Protein AF-A0A3B9X846-F1 (afdb_monomer_lite)

Sequence (72 aa):
MSKDTSVTDAVTAAIIILEDSPYFNAGKGAVFNRGGKNELDAVIMQGKELQVGAVASVTKVKKSILAAAAVM

Structure (mmCIF, N/CA/C/O backbone):
data_AF-A0A3B9X846-F1
#
_entry.id   AF-A0A3B9X846-F1
#
loop_
_atom_site.group_PDB
_atom_site.id
_atom_site.type_symbol
_atom_site.label_atom_id
_atom_site.label_alt_id
_atom_site.label_comp_id
_atom_site.label_asym_id
_atom_site.label_entity_id
_atom_site.label_seq_id
_atom_site.pdbx_PDB_ins_code
_atom_site.Cartn_x
_atom_site.Cartn_y
_atom_site.Cartn_z
_atom_site.occupancy
_atom_site.B_iso_or_equiv
_atom_site.auth_seq_id
_atom_site.auth_comp_id
_atom_site.auth_asym_id
_atom_site.auth_atom_id
_atom_site.pdbx_PDB_model_num
ATOM 1 N N . MET A 1 1 ? -18.395 12.740 0.963 1.00 57.00 1 MET A N 1
ATOM 2 C CA . MET A 1 1 ? -18.379 11.485 1.743 1.00 57.00 1 MET A CA 1
ATOM 3 C C . MET A 1 1 ? -19.752 11.325 2.366 1.00 57.00 1 MET A C 1
ATOM 5 O O . MET A 1 1 ? -20.225 12.280 2.972 1.00 57.00 1 MET A O 1
ATOM 9 N N . SER A 1 2 ? -20.429 10.199 2.137 1.00 60.78 2 SER A N 1
ATOM 10 C CA . SER A 1 2 ? -21.664 9.872 2.860 1.00 60.78 2 SER A CA 1
ATOM 11 C C . SER A 1 2 ? -21.358 9.705 4.347 1.00 60.78 2 SER A C 1
ATOM 13 O O . SER A 1 2 ? -20.238 9.348 4.709 1.00 60.78 2 SER A O 1
ATOM 15 N N . LYS A 1 3 ? -22.348 9.962 5.205 1.00 62.62 3 LYS A N 1
ATOM 16 C CA . LYS A 1 3 ? -22.213 9.926 6.671 1.00 62.62 3 LYS A CA 1
ATOM 17 C C . LYS A 1 3 ? -21.759 8.562 7.226 1.00 62.62 3 LYS A C 1
ATOM 19 O O . LYS A 1 3 ? -21.279 8.519 8.351 1.00 62.62 3 LYS A O 1
ATOM 24 N N . ASP A 1 4 ? -21.863 7.502 6.421 1.00 73.69 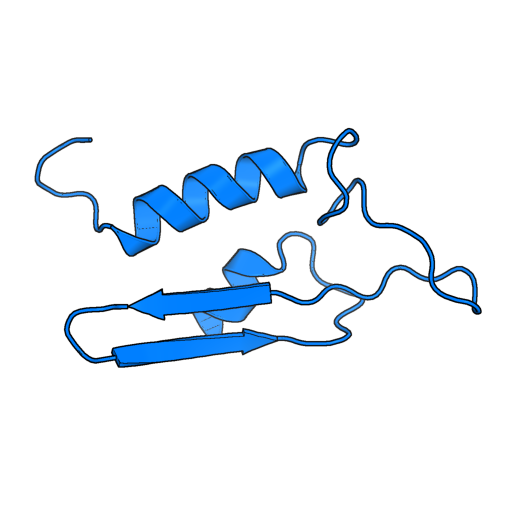4 ASP A N 1
ATOM 25 C CA . ASP A 1 4 ? -21.604 6.110 6.812 1.00 73.69 4 ASP A CA 1
ATOM 26 C C . ASP A 1 4 ? -20.224 5.566 6.393 1.00 73.69 4 ASP A C 1
ATOM 28 O O . ASP A 1 4 ? -19.892 4.430 6.713 1.00 73.69 4 ASP A O 1
ATOM 32 N N . THR A 1 5 ? -19.402 6.338 5.671 1.00 80.25 5 THR A N 1
ATOM 33 C CA . THR A 1 5 ?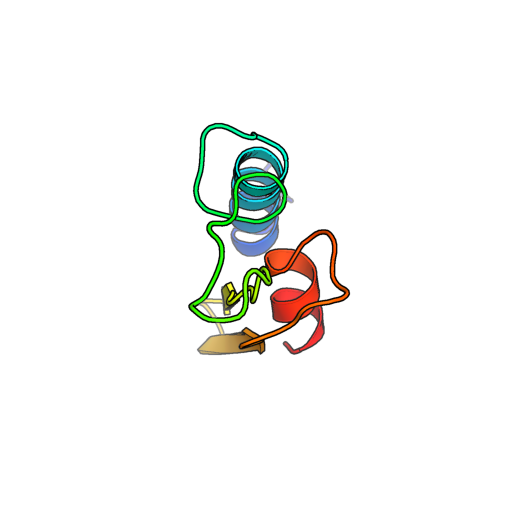 -18.048 5.897 5.283 1.00 80.25 5 THR A CA 1
ATOM 34 C C . THR A 1 5 ? -17.047 6.282 6.365 1.00 80.25 5 THR A C 1
ATOM 36 O O . THR A 1 5 ? -16.954 7.461 6.719 1.00 80.25 5 THR A O 1
ATOM 39 N N . SER A 1 6 ? -16.270 5.321 6.878 1.00 90.88 6 SER A N 1
ATOM 40 C CA . SER A 1 6 ? -15.243 5.640 7.869 1.00 90.88 6 SER A CA 1
ATOM 41 C C . SER A 1 6 ? -14.131 6.496 7.246 1.00 90.88 6 SER A C 1
ATOM 43 O O . SER A 1 6 ? -13.855 6.429 6.046 1.00 90.88 6 SER A O 1
ATOM 45 N N . VAL A 1 7 ? -13.467 7.322 8.060 1.00 93.12 7 VAL A N 1
ATOM 46 C CA . VAL A 1 7 ? -12.325 8.132 7.593 1.00 93.12 7 VAL A CA 1
ATOM 47 C C . VAL A 1 7 ? -11.213 7.230 7.048 1.00 93.12 7 VAL A C 1
ATOM 49 O O . VAL A 1 7 ? -10.608 7.554 6.028 1.00 93.12 7 VAL A O 1
ATOM 52 N N . THR A 1 8 ? -11.001 6.072 7.679 1.00 94.88 8 THR A N 1
ATOM 53 C CA . THR A 1 8 ? -10.058 5.036 7.244 1.00 94.88 8 THR A CA 1
ATOM 54 C C . THR A 1 8 ? -10.410 4.466 5.869 1.00 94.88 8 THR A C 1
ATOM 56 O O . THR A 1 8 ? -9.512 4.314 5.043 1.00 94.88 8 THR A O 1
ATOM 59 N N . ASP A 1 9 ? -11.691 4.246 5.558 1.00 94.62 9 ASP A N 1
ATOM 60 C CA . ASP A 1 9 ? -12.107 3.779 4.225 1.00 94.62 9 ASP A CA 1
ATOM 61 C C . ASP A 1 9 ? -11.822 4.831 3.152 1.00 94.62 9 ASP A C 1
ATOM 63 O O . ASP A 1 9 ? -11.338 4.514 2.066 1.00 94.62 9 ASP A O 1
ATOM 67 N N . ALA A 1 10 ? -12.082 6.103 3.461 1.00 95.75 10 ALA A N 1
ATOM 68 C CA . ALA A 1 10 ? -11.874 7.194 2.518 1.00 95.75 10 ALA A CA 1
ATOM 69 C C . ALA A 1 10 ? -10.392 7.405 2.178 1.00 95.75 10 ALA A C 1
ATOM 71 O O . ALA A 1 10 ? -10.048 7.536 1.001 1.00 95.75 10 ALA A O 1
ATOM 72 N N . VAL A 1 11 ? -9.504 7.401 3.180 1.00 96.94 11 VAL A N 1
ATOM 73 C CA . VAL A 1 11 ? -8.057 7.513 2.927 1.00 96.94 11 VAL A CA 1
ATOM 74 C C . VAL A 1 11 ? -7.513 6.267 2.229 1.00 96.94 11 VAL A C 1
ATOM 76 O O . VAL A 1 11 ? -6.704 6.395 1.313 1.00 96.94 11 VAL A O 1
ATOM 79 N N . THR A 1 12 ? -8.012 5.074 2.574 1.00 97.50 12 THR A N 1
ATOM 80 C CA . THR A 1 12 ? -7.643 3.820 1.898 1.00 97.50 12 THR A CA 1
ATOM 81 C C . THR A 1 12 ? -8.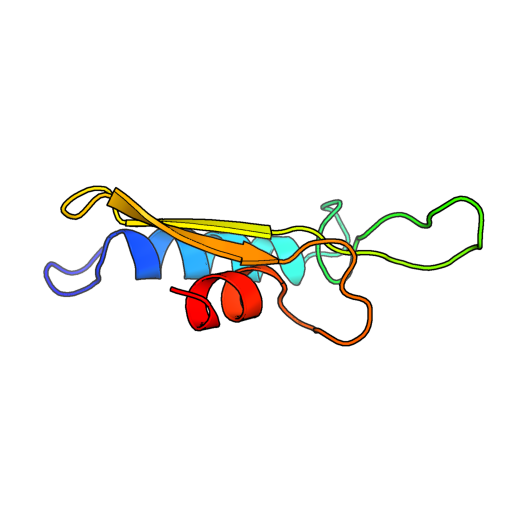015 3.869 0.419 1.00 97.50 12 THR A C 1
ATOM 83 O O . THR A 1 12 ? -7.180 3.581 -0.435 1.00 97.50 12 THR A O 1
ATOM 86 N N . ALA A 1 13 ? -9.236 4.302 0.091 1.00 97.44 13 ALA A N 1
ATOM 87 C CA . ALA A 1 13 ? -9.690 4.441 -1.290 1.00 97.44 13 ALA A CA 1
ATOM 88 C C . ALA A 1 13 ? -8.840 5.447 -2.085 1.00 97.44 13 ALA A C 1
ATOM 90 O O . ALA A 1 13 ? -8.469 5.171 -3.226 1.00 97.44 13 ALA A O 1
ATOM 91 N N . ALA A 1 14 ? -8.481 6.583 -1.479 1.00 98.12 14 ALA A N 1
ATOM 92 C CA . ALA A 1 14 ? -7.598 7.562 -2.108 1.00 98.12 14 ALA A CA 1
ATOM 93 C C . ALA A 1 14 ? -6.211 6.969 -2.408 1.00 98.12 14 ALA A C 1
ATOM 95 O O . ALA A 1 14 ? -5.699 7.121 -3.517 1.00 98.12 14 ALA A O 1
ATOM 96 N N . ILE A 1 15 ? -5.620 6.239 -1.458 1.00 98.31 15 ILE A N 1
ATOM 97 C CA . ILE A 1 15 ? -4.301 5.622 -1.637 1.00 98.31 15 ILE A CA 1
ATOM 98 C C . ILE A 1 15 ? -4.348 4.503 -2.685 1.00 98.31 15 ILE A C 1
ATOM 100 O O . ILE A 1 15 ? -3.419 4.395 -3.479 1.00 98.31 15 ILE A O 1
ATOM 104 N N . ILE A 1 16 ? -5.434 3.728 -2.777 1.00 98.50 16 ILE A N 1
ATOM 105 C CA . ILE A 1 16 ? -5.597 2.705 -3.827 1.00 98.50 16 ILE A CA 1
ATOM 106 C C . ILE A 1 16 ? -5.497 3.320 -5.228 1.00 98.50 16 ILE A C 1
ATOM 108 O O . ILE A 1 16 ? -4.843 2.731 -6.093 1.00 98.50 16 ILE A O 1
ATOM 112 N N . ILE A 1 17 ? -6.101 4.497 -5.440 1.00 98.50 17 ILE A N 1
ATOM 113 C CA . ILE A 1 17 ? -6.016 5.240 -6.709 1.00 98.50 17 ILE A CA 1
ATOM 114 C C . ILE A 1 17 ? -4.564 5.643 -6.992 1.00 98.50 17 ILE A C 1
ATOM 116 O O . ILE A 1 17 ? -4.087 5.475 -8.116 1.00 98.50 17 ILE A O 1
ATOM 120 N N . LEU A 1 18 ? -3.842 6.132 -5.979 1.00 98.50 18 LEU A N 1
ATOM 121 C CA . LEU A 1 18 ? -2.428 6.493 -6.113 1.00 98.50 18 LEU A CA 1
ATOM 122 C C . LEU A 1 18 ? -1.553 5.268 -6.412 1.00 98.50 18 LEU A C 1
ATOM 124 O O . LEU A 1 18 ? -0.715 5.333 -7.302 1.00 98.50 18 LEU A O 1
ATOM 128 N N . GLU A 1 19 ? -1.791 4.135 -5.749 1.00 98.50 19 GLU A N 1
ATOM 129 C CA . GLU A 1 19 ? -1.079 2.874 -5.990 1.00 98.50 19 GLU A CA 1
ATOM 130 C C . GLU A 1 19 ? -1.381 2.262 -7.373 1.00 98.50 19 GLU A C 1
ATOM 132 O O . GLU A 1 19 ? -0.575 1.483 -7.882 1.00 98.50 19 GLU A O 1
ATOM 137 N N . ASP A 1 20 ? -2.548 2.527 -7.977 1.00 98.38 20 ASP A N 1
ATOM 138 C CA . ASP A 1 20 ? -2.868 2.090 -9.353 1.00 98.38 20 ASP A CA 1
ATOM 139 C C . ASP A 1 20 ? -2.252 2.999 -10.418 1.00 98.38 20 ASP A C 1
ATOM 141 O O . ASP A 1 20 ? -2.036 2.572 -11.559 1.00 98.38 20 ASP A O 1
ATOM 145 N N . SER A 1 21 ? -1.979 4.249 -10.060 1.00 98.06 21 SER A N 1
ATOM 146 C CA . SER A 1 21 ? -1.417 5.224 -10.974 1.00 98.06 21 SER A CA 1
ATOM 147 C C . SER A 1 21 ? 0.089 4.987 -11.149 1.00 98.06 21 SER A C 1
ATOM 149 O O . SER A 1 21 ? 0.842 5.003 -10.178 1.00 98.06 21 SER A O 1
ATOM 151 N N . PRO A 1 22 ? 0.577 4.820 -12.392 1.00 97.50 22 PRO A N 1
ATOM 152 C CA . PRO A 1 22 ? 2.007 4.666 -12.654 1.00 97.50 22 PRO A CA 1
ATOM 153 C C . PRO A 1 22 ? 2.801 5.963 -12.425 1.00 97.50 22 PRO A C 1
ATOM 155 O O . PRO A 1 22 ? 4.022 5.950 -12.523 1.00 97.50 22 PRO A O 1
ATOM 158 N N . TYR A 1 23 ? 2.122 7.084 -12.163 1.00 98.19 23 TYR A N 1
ATOM 159 C CA . TYR A 1 23 ? 2.744 8.396 -11.980 1.00 98.19 23 TYR A CA 1
ATOM 160 C C . TYR A 1 23 ? 3.169 8.678 -10.534 1.00 98.19 23 TYR A C 1
ATOM 162 O O . TYR A 1 23 ? 3.822 9.689 -10.286 1.00 98.19 23 TYR A O 1
ATOM 170 N N . PHE A 1 24 ? 2.808 7.811 -9.583 1.00 98.31 24 PHE A N 1
ATOM 171 C CA . PHE A 1 24 ? 3.201 7.943 -8.183 1.00 98.31 24 PHE A CA 1
ATOM 172 C C . PHE A 1 24 ? 4.132 6.806 -7.779 1.00 98.31 24 PHE A C 1
ATOM 174 O O . PHE A 1 24 ? 3.962 5.667 -8.206 1.00 98.31 24 PHE A O 1
ATOM 181 N N . ASN A 1 25 ? 5.094 7.114 -6.910 1.00 97.94 25 ASN A N 1
ATOM 182 C CA . ASN A 1 25 ? 6.017 6.131 -6.349 1.00 97.94 25 ASN A CA 1
ATOM 183 C C . ASN A 1 25 ? 5.335 5.287 -5.255 1.00 97.94 25 ASN A C 1
ATOM 185 O O . ASN A 1 25 ? 5.633 5.419 -4.070 1.00 97.94 25 ASN A O 1
ATOM 189 N N . ALA A 1 26 ? 4.363 4.476 -5.659 1.00 97.81 26 ALA A N 1
ATOM 190 C CA . ALA A 1 26 ? 3.641 3.526 -4.827 1.00 97.81 26 ALA A CA 1
ATOM 191 C C . ALA A 1 26 ? 3.022 2.447 -5.727 1.00 97.81 26 ALA A C 1
ATOM 193 O O . ALA A 1 26 ? 2.706 2.712 -6.888 1.00 97.81 26 ALA A O 1
ATOM 194 N N . GLY A 1 27 ? 2.825 1.232 -5.205 1.00 97.12 27 GLY A N 1
ATOM 195 C CA . GLY A 1 27 ? 2.179 0.141 -5.942 1.00 97.12 27 GLY A CA 1
ATOM 196 C C . GLY A 1 27 ? 2.763 -0.068 -7.347 1.00 97.12 27 GLY A C 1
ATOM 197 O O . GLY A 1 27 ? 3.919 -0.459 -7.503 1.00 97.12 27 GLY A O 1
ATOM 198 N N . LYS A 1 28 ? 1.961 0.205 -8.383 1.00 96.50 28 LYS A N 1
ATOM 199 C CA . LYS A 1 28 ? 2.335 0.033 -9.796 1.00 96.50 28 LYS A CA 1
ATOM 200 C C . LYS A 1 28 ? 3.495 0.932 -10.238 1.00 96.50 28 LYS A C 1
ATOM 202 O O . LYS A 1 28 ? 4.275 0.507 -11.085 1.00 96.50 28 LYS A O 1
ATOM 207 N N . GLY A 1 29 ? 3.585 2.153 -9.714 1.00 96.62 29 GLY A N 1
ATOM 208 C CA . GLY A 1 29 ? 4.633 3.119 -10.063 1.00 96.62 29 GLY A CA 1
ATOM 209 C C . GLY A 1 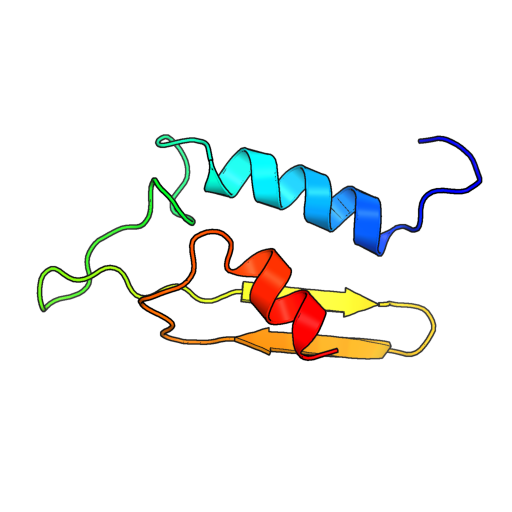29 ? 5.855 3.067 -9.144 1.00 96.62 29 GLY A C 1
ATOM 210 O O . GLY A 1 29 ? 6.688 3.970 -9.189 1.00 96.62 29 GLY A O 1
ATOM 211 N N . ALA A 1 30 ? 5.961 2.043 -8.292 1.00 97.94 30 ALA A N 1
ATOM 212 C CA . ALA A 1 30 ? 7.052 1.927 -7.338 1.00 97.94 30 ALA A CA 1
ATOM 213 C C . ALA A 1 30 ? 8.425 1.848 -8.017 1.00 97.94 30 ALA A C 1
ATOM 215 O O . ALA A 1 30 ? 8.615 1.144 -9.014 1.00 97.94 30 ALA A O 1
ATOM 216 N N . VAL A 1 31 ? 9.380 2.565 -7.432 1.00 97.94 31 VAL A N 1
ATOM 217 C CA . VAL A 1 31 ? 10.783 2.546 -7.841 1.00 97.94 31 VAL A CA 1
ATOM 218 C C . VAL A 1 31 ? 11.457 1.223 -7.489 1.00 97.94 31 VAL A C 1
ATOM 220 O O . VAL A 1 31 ? 11.068 0.516 -6.558 1.00 97.94 31 VAL A O 1
ATOM 223 N N . PHE A 1 32 ? 12.531 0.931 -8.215 1.00 98.12 32 P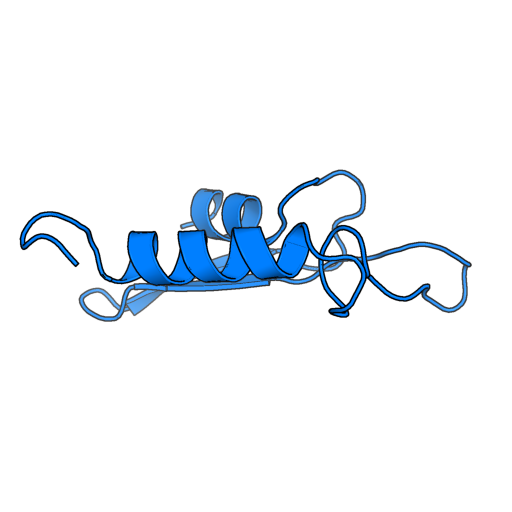HE A N 1
ATOM 224 C CA . PHE A 1 32 ? 13.373 -0.224 -7.955 1.00 98.12 32 PHE A CA 1
ATOM 225 C C . PHE A 1 32 ? 14.396 0.068 -6.854 1.00 98.12 32 PHE A C 1
ATOM 227 O O . PHE A 1 32 ? 15.039 1.119 -6.836 1.00 98.12 32 PHE A O 1
ATOM 234 N N . ASN A 1 33 ? 14.606 -0.906 -5.975 1.00 97.75 33 ASN A N 1
ATOM 235 C CA . ASN A 1 33 ? 15.736 -0.934 -5.059 1.00 97.75 33 ASN A CA 1
ATOM 236 C C . ASN A 1 33 ? 17.049 -1.258 -5.804 1.00 97.75 33 ASN A C 1
ATOM 238 O O . ASN A 1 33 ? 17.071 -1.530 -7.008 1.00 97.75 33 ASN A O 1
ATOM 242 N N . ARG A 1 34 ? 18.172 -1.302 -5.072 1.00 97.81 34 ARG A N 1
ATOM 243 C CA . ARG A 1 34 ? 19.498 -1.628 -5.637 1.00 97.81 34 ARG A CA 1
ATOM 244 C C . ARG A 1 34 ? 19.542 -2.979 -6.369 1.00 97.81 34 ARG A C 1
ATOM 246 O O . ARG A 1 34 ? 20.357 -3.155 -7.267 1.00 97.81 34 ARG A O 1
ATOM 253 N N . GLY A 1 35 ? 18.696 -3.930 -5.978 1.00 97.56 35 GLY A N 1
ATOM 254 C CA . GLY A 1 35 ? 18.583 -5.250 -6.596 1.00 97.56 35 GLY A CA 1
ATOM 255 C C . GLY A 1 35 ? 17.628 -5.311 -7.790 1.00 97.56 35 GLY A C 1
ATOM 256 O O . GLY A 1 35 ? 17.340 -6.412 -8.254 1.00 97.56 35 GLY A O 1
ATOM 257 N N . GLY A 1 36 ? 17.103 -4.175 -8.262 1.00 97.44 36 GLY A N 1
ATOM 258 C CA . GLY A 1 36 ? 16.146 -4.143 -9.366 1.00 97.44 36 GLY A CA 1
ATOM 259 C C . GLY A 1 36 ? 14.772 -4.705 -8.993 1.00 97.44 36 GLY A C 1
ATOM 260 O O . GLY A 1 36 ? 14.065 -5.206 -9.864 1.00 97.44 36 GLY A O 1
ATOM 261 N N . LYS A 1 37 ? 14.393 -4.672 -7.708 1.00 97.38 37 LYS A N 1
ATOM 262 C CA . LYS A 1 37 ? 13.094 -5.151 -7.212 1.00 97.38 37 LYS A CA 1
ATOM 263 C C . LYS A 1 37 ? 12.286 -4.016 -6.602 1.00 97.38 37 LYS A C 1
ATOM 265 O O . LYS A 1 37 ? 12.860 -3.095 -6.031 1.00 97.38 37 LYS A O 1
ATOM 270 N N . ASN A 1 38 ? 10.966 -4.137 -6.665 1.00 97.69 38 ASN A N 1
ATOM 271 C CA . ASN A 1 38 ? 10.067 -3.243 -5.946 1.00 97.69 38 ASN A CA 1
ATOM 272 C C . ASN A 1 38 ? 9.796 -3.829 -4.562 1.00 97.69 38 ASN A C 1
ATOM 274 O O . ASN A 1 38 ? 9.356 -4.974 -4.443 1.00 97.69 38 ASN A O 1
ATOM 278 N N . GLU A 1 39 ? 10.060 -3.031 -3.538 1.00 98.38 39 GLU A N 1
ATOM 279 C CA . GLU A 1 39 ? 9.760 -3.312 -2.137 1.00 98.38 39 GLU A CA 1
ATOM 280 C C . GLU A 1 39 ? 8.833 -2.200 -1.659 1.00 98.38 39 GLU A C 1
ATOM 282 O O . GLU A 1 39 ? 9.156 -1.021 -1.803 1.00 98.38 39 GLU A O 1
ATOM 287 N N . LEU A 1 40 ? 7.643 -2.576 -1.194 1.00 98.44 40 LEU A N 1
ATOM 288 C CA . LEU A 1 40 ? 6.590 -1.629 -0.8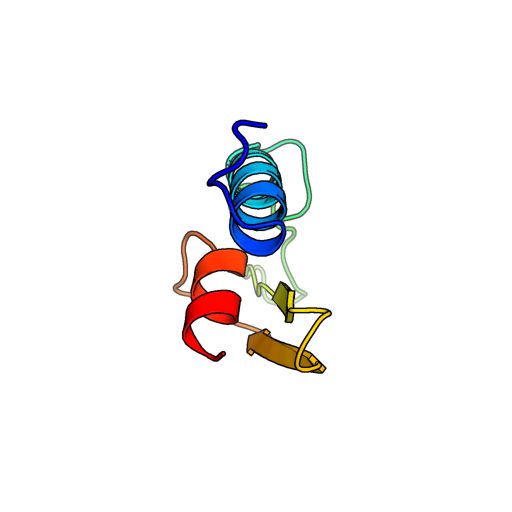44 1.00 98.44 40 LEU A CA 1
ATOM 289 C C . LEU A 1 40 ? 6.435 -1.536 0.670 1.00 98.44 40 LEU A C 1
ATOM 291 O O . LEU A 1 40 ? 6.403 -2.558 1.362 1.00 98.44 40 LEU A O 1
ATOM 295 N N . ASP A 1 41 ? 6.241 -0.308 1.136 1.00 98.50 41 ASP A N 1
ATOM 296 C CA . ASP A 1 41 ? 5.928 0.026 2.519 1.00 98.50 41 ASP A CA 1
ATOM 297 C C . ASP A 1 41 ? 4.585 0.761 2.557 1.00 98.50 41 ASP A C 1
ATOM 299 O O . ASP A 1 41 ? 4.297 1.593 1.692 1.00 98.50 41 ASP A O 1
ATOM 303 N N . ALA A 1 42 ? 3.757 0.471 3.558 1.00 98.50 42 ALA A N 1
ATOM 304 C CA . ALA A 1 42 ? 2.515 1.200 3.789 1.00 98.50 42 ALA A CA 1
ATOM 305 C C . ALA A 1 42 ? 2.101 1.149 5.260 1.00 98.50 42 ALA A C 1
ATOM 307 O O . ALA A 1 42 ? 2.364 0.173 5.963 1.00 98.50 42 ALA A O 1
ATOM 308 N N . VAL A 1 43 ? 1.402 2.193 5.704 1.00 98.25 43 VAL A N 1
ATOM 309 C CA . VAL A 1 43 ? 0.856 2.317 7.058 1.00 98.25 43 VAL A CA 1
ATOM 310 C C . VAL A 1 43 ? -0.513 2.986 7.012 1.00 98.25 43 VAL A C 1
ATOM 312 O O . VAL A 1 43 ? -0.741 3.899 6.216 1.00 98.25 43 VAL A O 1
ATOM 315 N N . ILE A 1 44 ? -1.418 2.542 7.880 1.00 97.81 44 ILE A N 1
ATOM 316 C CA . ILE A 1 44 ? -2.704 3.187 8.135 1.00 97.81 44 ILE A CA 1
ATOM 317 C C . ILE A 1 44 ? -2.957 3.274 9.639 1.00 97.81 44 ILE A C 1
ATOM 319 O O . ILE A 1 44 ? -2.593 2.373 10.391 1.00 97.81 44 ILE A O 1
ATOM 323 N N . MET A 1 45 ? -3.576 4.372 10.070 1.00 97.69 45 MET A N 1
ATOM 324 C CA . MET A 1 45 ? -3.910 4.627 11.467 1.00 97.69 45 MET A CA 1
ATOM 325 C C . MET A 1 45 ? -5.374 5.045 11.602 1.00 97.69 45 MET A C 1
ATOM 327 O O . MET A 1 45 ? -5.842 5.951 10.908 1.00 97.69 45 MET A O 1
ATOM 331 N N . GLN A 1 46 ? -6.081 4.418 12.538 1.00 96.00 46 GLN A N 1
ATOM 332 C CA . GLN A 1 46 ? -7.420 4.800 12.968 1.00 96.00 46 GLN A CA 1
ATOM 333 C C . GLN A 1 46 ? -7.294 5.719 14.194 1.00 96.00 46 GLN A C 1
ATOM 335 O O . GLN A 1 46 ? -6.777 5.328 15.237 1.00 96.00 46 GLN A O 1
ATOM 340 N N . GLY A 1 47 ? -7.732 6.974 14.065 1.00 94.56 47 GLY A N 1
ATOM 341 C CA . GLY A 1 47 ? -7.437 8.019 15.057 1.00 94.56 47 GLY A CA 1
ATOM 342 C C . GLY A 1 47 ? -8.255 7.993 16.358 1.00 94.56 47 GLY A C 1
ATOM 343 O O . GLY A 1 47 ? -7.859 8.633 17.323 1.00 94.56 47 GLY A O 1
ATOM 344 N N . LYS A 1 48 ? -9.388 7.285 16.410 1.00 92.50 48 LYS A N 1
ATOM 345 C CA . LYS A 1 48 ? -10.261 7.195 17.595 1.00 92.50 48 LYS A CA 1
ATOM 346 C C . LYS A 1 48 ? -9.690 6.256 18.661 1.00 92.50 48 LYS A C 1
ATOM 348 O O . LYS A 1 48 ? -9.739 6.579 19.841 1.00 92.50 48 LYS A O 1
ATOM 353 N N . GLU A 1 49 ? -9.180 5.103 18.242 1.00 93.75 49 GLU A N 1
ATOM 354 C CA . GLU A 1 49 ? -8.630 4.056 19.118 1.00 93.75 49 GLU A CA 1
ATOM 355 C C . GLU A 1 49 ? -7.109 3.934 18.993 1.00 93.75 49 GLU A C 1
ATOM 357 O O . GLU A 1 49 ? -6.494 3.119 19.672 1.00 93.75 49 GLU A O 1
ATOM 362 N N . LEU A 1 50 ? -6.501 4.765 18.139 1.00 95.19 50 LEU A N 1
ATOM 363 C CA . LEU A 1 50 ? -5.066 4.778 17.852 1.00 95.19 50 LEU A CA 1
ATOM 364 C C . LEU A 1 50 ? -4.544 3.429 17.333 1.00 95.19 50 LEU A C 1
ATOM 366 O O . LEU A 1 50 ? -3.356 3.137 17.454 1.00 95.19 50 LEU A O 1
ATOM 370 N N . GLN A 1 51 ? -5.422 2.614 16.742 1.00 97.06 51 GLN A N 1
ATOM 371 C CA . GLN A 1 51 ? -5.032 1.368 16.093 1.00 97.06 51 GLN A CA 1
ATOM 372 C C . GLN A 1 51 ? -4.228 1.668 14.826 1.00 97.06 51 GLN A C 1
ATOM 374 O O . GLN A 1 51 ? -4.540 2.605 14.085 1.00 97.06 51 GLN A O 1
ATOM 379 N N . VAL A 1 52 ? -3.186 0.876 14.586 1.00 97.62 52 VAL A N 1
ATOM 380 C CA . VAL A 1 52 ? -2.258 1.048 13.467 1.00 97.62 52 VAL A CA 1
ATOM 381 C C . VAL A 1 52 ? -1.993 -0.307 12.833 1.00 97.62 52 VAL A C 1
ATOM 383 O O . VAL A 1 52 ? -1.683 -1.268 13.532 1.00 97.62 52 VAL A O 1
ATOM 386 N N . GLY A 1 53 ? -2.044 -0.348 11.507 1.00 98.12 53 GLY A N 1
ATOM 387 C CA . GLY A 1 53 ? -1.583 -1.476 10.710 1.00 98.12 53 GLY A CA 1
ATOM 388 C C . GLY A 1 53 ? -0.485 -1.025 9.753 1.00 98.12 53 GLY A C 1
ATOM 389 O O . GLY A 1 53 ? -0.564 0.061 9.171 1.00 98.12 53 GLY A O 1
ATOM 390 N N . ALA A 1 54 ? 0.566 -1.829 9.610 1.00 98.44 54 ALA A N 1
ATOM 391 C CA . ALA A 1 54 ? 1.716 -1.494 8.780 1.00 98.44 54 ALA A CA 1
ATOM 392 C C . ALA A 1 54 ? 2.332 -2.738 8.140 1.00 98.44 54 ALA A C 1
ATOM 394 O O . ALA A 1 54 ? 2.353 -3.819 8.728 1.00 98.44 54 ALA A O 1
ATOM 395 N N . VAL A 1 55 ? 2.881 -2.557 6.943 1.00 98.50 55 VAL A N 1
ATOM 396 C CA . VAL A 1 55 ? 3.724 -3.537 6.256 1.00 98.50 55 VAL A CA 1
ATOM 397 C C . VAL A 1 55 ? 4.974 -2.844 5.733 1.00 98.50 55 VAL A C 1
ATOM 399 O O . VAL A 1 55 ? 4.926 -1.669 5.366 1.00 98.50 55 VAL A O 1
ATOM 402 N N . ALA A 1 56 ? 6.082 -3.579 5.680 1.00 98.31 56 ALA A N 1
ATOM 403 C CA . ALA A 1 56 ? 7.342 -3.079 5.151 1.00 98.31 56 ALA A CA 1
ATOM 404 C C . ALA A 1 56 ? 8.028 -4.131 4.274 1.00 98.31 56 ALA A C 1
ATOM 406 O O . ALA A 1 56 ? 7.933 -5.333 4.538 1.00 98.31 56 ALA A O 1
ATOM 407 N N . SER A 1 57 ? 8.721 -3.667 3.238 1.00 97.62 57 SER A N 1
ATOM 408 C CA . SER A 1 57 ? 9.492 -4.453 2.274 1.00 97.62 57 SER A CA 1
ATOM 409 C C . SER A 1 57 ? 8.708 -5.616 1.652 1.00 97.62 57 SER A C 1
ATOM 411 O O . SER A 1 57 ? 9.267 -6.671 1.339 1.00 97.62 57 SER A O 1
ATOM 413 N N . VAL A 1 58 ? 7.394 -5.449 1.453 1.00 98.06 58 VAL A N 1
ATOM 414 C CA . VAL A 1 58 ? 6.570 -6.488 0.821 1.00 98.06 58 VAL A CA 1
ATOM 415 C C . VAL A 1 58 ? 6.740 -6.453 -0.694 1.00 98.06 58 VAL A C 1
ATOM 417 O O . VAL A 1 58 ? 6.789 -5.395 -1.313 1.00 98.06 58 VAL A O 1
ATOM 420 N N . THR A 1 59 ? 6.818 -7.634 -1.306 1.00 97.06 59 THR A N 1
ATOM 421 C CA . THR A 1 59 ? 7.128 -7.780 -2.744 1.00 97.06 59 THR A CA 1
ATOM 422 C C . THR A 1 59 ? 6.019 -8.464 -3.545 1.00 97.06 59 THR A C 1
ATOM 424 O O . THR A 1 59 ? 6.030 -8.441 -4.773 1.00 97.06 59 THR A O 1
ATOM 427 N N . LYS A 1 60 ? 5.045 -9.088 -2.869 1.00 94.69 60 LYS A N 1
ATOM 428 C CA . LYS A 1 60 ? 3.960 -9.877 -3.484 1.00 94.69 60 LYS A CA 1
ATOM 429 C C . LYS A 1 60 ? 2.574 -9.371 -3.085 1.00 94.69 60 LYS A C 1
ATOM 431 O O . LYS A 1 60 ? 1.678 -10.153 -2.785 1.00 94.69 60 LYS A O 1
ATOM 436 N N . VAL A 1 61 ? 2.408 -8.052 -3.065 1.00 94.19 61 VAL A N 1
ATOM 437 C CA . VAL A 1 61 ? 1.153 -7.386 -2.707 1.00 94.19 61 VAL A CA 1
ATOM 438 C C . VAL A 1 61 ? 0.841 -6.341 -3.771 1.00 94.19 61 VAL A C 1
ATOM 440 O O . VAL A 1 61 ? 1.674 -5.494 -4.070 1.00 94.19 61 VAL A O 1
ATOM 443 N N . LYS A 1 62 ? -0.364 -6.393 -4.350 1.00 93.38 62 LYS A N 1
ATOM 444 C CA . LYS A 1 62 ? -0.791 -5.411 -5.362 1.00 93.38 62 LYS A CA 1
ATOM 445 C C . LYS A 1 62 ? -1.114 -4.044 -4.747 1.00 93.38 62 LYS A C 1
ATOM 447 O O . LYS A 1 62 ? -0.938 -3.025 -5.406 1.00 93.38 62 LYS A O 1
ATOM 452 N N . LYS A 1 63 ? -1.629 -4.053 -3.513 1.00 97.62 63 LYS A N 1
ATOM 453 C CA . LYS A 1 63 ? -2.091 -2.884 -2.757 1.00 97.62 63 LYS A CA 1
ATOM 454 C C . LYS A 1 63 ? -1.532 -2.914 -1.344 1.00 97.62 63 LYS A C 1
ATOM 456 O O . LYS A 1 63 ? -2.093 -3.579 -0.472 1.00 97.62 63 LYS A O 1
ATOM 461 N N . SER A 1 64 ? -0.392 -2.265 -1.136 1.00 98.19 64 SER A N 1
ATOM 462 C CA . SER A 1 64 ? 0.290 -2.262 0.158 1.00 98.19 64 SER A CA 1
ATOM 463 C C . SER A 1 64 ? -0.560 -1.614 1.249 1.00 98.19 64 SER A C 1
ATOM 465 O O . SER A 1 64 ? -0.560 -2.118 2.368 1.00 98.19 64 SER A O 1
ATOM 467 N N . ILE A 1 65 ? -1.379 -0.605 0.925 1.00 98.62 65 ILE A N 1
ATOM 468 C CA . ILE A 1 65 ? -2.296 0.003 1.902 1.00 98.62 65 ILE A CA 1
ATOM 469 C C . ILE A 1 65 ? -3.367 -0.968 2.413 1.00 98.62 65 ILE A C 1
ATOM 471 O O . ILE A 1 65 ? -3.696 -0.948 3.594 1.00 98.62 65 ILE A O 1
ATOM 475 N N . LEU A 1 66 ? -3.874 -1.863 1.557 1.00 98.31 66 LEU A N 1
ATOM 476 C CA . LEU A 1 66 ? -4.836 -2.888 1.973 1.00 98.31 66 LEU A CA 1
ATOM 477 C C . LEU A 1 66 ? -4.172 -3.967 2.830 1.00 98.31 66 LEU A C 1
ATOM 479 O O . LEU A 1 66 ? -4.785 -4.456 3.773 1.00 98.31 66 LEU A O 1
ATOM 483 N N . ALA A 1 67 ? -2.918 -4.318 2.534 1.00 98.31 67 ALA A N 1
ATOM 484 C CA . ALA A 1 67 ? -2.157 -5.220 3.391 1.00 98.31 67 ALA A CA 1
ATOM 485 C C . ALA A 1 67 ? -1.869 -4.592 4.760 1.00 98.31 67 ALA A C 1
ATOM 487 O O . ALA A 1 67 ? -2.018 -5.272 5.767 1.00 98.31 67 ALA A O 1
ATOM 488 N N . ALA A 1 68 ? -1.533 -3.299 4.811 1.00 98.44 68 ALA A N 1
ATOM 489 C CA . ALA A 1 68 ? -1.399 -2.562 6.065 1.00 98.44 68 ALA A CA 1
ATOM 490 C C . ALA A 1 68 ? -2.720 -2.543 6.850 1.00 98.44 68 ALA A C 1
ATOM 492 O O . ALA A 1 68 ? -2.720 -2.848 8.035 1.00 98.44 68 ALA A O 1
ATOM 493 N N . ALA A 1 69 ? -3.852 -2.270 6.193 1.00 97.38 69 ALA A N 1
ATOM 494 C CA . ALA A 1 69 ? -5.169 -2.298 6.831 1.00 97.38 69 ALA A CA 1
ATOM 495 C C . ALA A 1 69 ? -5.555 -3.685 7.369 1.00 97.38 69 ALA A C 1
ATOM 497 O O . ALA A 1 69 ? -6.219 -3.760 8.391 1.00 97.38 69 ALA A O 1
ATOM 498 N N . ALA A 1 70 ? -5.117 -4.770 6.725 1.00 97.25 70 ALA A N 1
ATOM 499 C CA . ALA A 1 70 ? -5.365 -6.137 7.189 1.00 97.25 70 ALA A CA 1
ATOM 500 C C . ALA A 1 70 ? -4.505 -6.562 8.397 1.00 97.25 70 ALA A C 1
ATOM 502 O O . ALA A 1 70 ? -4.758 -7.617 8.976 1.00 97.25 70 ALA A O 1
ATOM 503 N N . VAL A 1 71 ? -3.469 -5.788 8.745 1.00 97.38 71 VAL A N 1
ATOM 504 C CA . VAL A 1 71 ? -2.662 -5.988 9.964 1.00 97.38 71 VAL A CA 1
ATOM 505 C C . VAL A 1 71 ? -3.327 -5.351 11.191 1.00 97.38 71 VAL A C 1
ATOM 507 O O . VAL A 1 71 ? -3.045 -5.779 12.309 1.00 97.38 71 VAL A O 1
ATOM 510 N N . MET A 1 72 ? -4.169 -4.335 10.980 1.00 90.56 72 MET A N 1
ATOM 511 C CA . MET A 1 72 ? -4.928 -3.641 12.026 1.00 90.56 72 MET A CA 1
ATOM 512 C C . MET A 1 72 ? -6.102 -4.493 12.512 1.00 90.56 72 MET A C 1
ATOM 514 O O . MET A 1 72 ? -6.308 -4.526 13.745 1.00 90.56 72 MET A O 1
#

Radius of gyration: 13.1 Å; chains: 1; bounding box: 42×21×32 Å

pLDDT: mean 94.95, std 8.2, range [57.0, 98.62]

Secondary structure (DSSP, 8-state):
--TTS-HHHHHHHHHHHHHH-TTSSSGGGPPP-TTS---EEEEEEETTTTEEEEEEEESS-S-HHHHHHTT-

Foldseek 3Di:
DPPPAAPQNVVLVVVLVQLPDLVHCHQNVNDADPVRAGFHWDKDADPPVRDIFIDTRDRPDNRRHVNSVVRD